Protein AF-A0A3D2IJT4-F1 (afdb_monomer_lite)

Radius of gyration: 22.3 Å; chains: 1; bounding box: 47×56×49 Å

Sequence (158 aa):
MAATIVIVLAAGIPNYSAFKTLFSNTDGMREGYEYVEKTFSLRGLTEFIGEHPEYMSVVSFNVDEPDSGIYYGADIPRAQGAISNLFLLIEYERQVLEGKIDPDEPVQISDIDRFFLPQISENAYNSSVELLEAESEDGVLTLDEAVATMIASNGLAI

pLDDT: mean 80.4, std 16.65, range [38.31, 98.38]

Secondary structure (DSSP, 8-state):
-HHHHHHHHHHHTTTHHHHHHHHHSHHHHHTTHHHHHHHTSHHHHHHHHHH-GGG--EEEEETTEEEEEEEESTTS----GGGGHHHHHHHHHHHHHTTSS-TT-EEEHHHHGGG--TTTSHHHHHHHHHHHHHH-BTTEEEHHHHHHHHHHHT-S--

Structure (mmCIF, N/CA/C/O backbone):
data_AF-A0A3D2IJT4-F1
#
_entry.id   AF-A0A3D2IJT4-F1
#
loop_
_atom_site.group_PDB
_atom_site.id
_atom_site.type_symbol
_atom_site.label_atom_id
_atom_site.label_alt_id
_atom_site.label_comp_id
_atom_site.label_asym_id
_atom_site.label_entity_id
_atom_site.label_seq_id
_atom_site.pdbx_PDB_ins_code
_atom_site.Cartn_x
_atom_site.Cartn_y
_atom_site.Cartn_z
_atom_site.occupancy
_atom_site.B_iso_or_equiv
_atom_site.auth_seq_id
_atom_site.auth_comp_id
_atom_site.auth_asym_id
_atom_site.auth_atom_id
_atom_site.pdbx_PDB_model_num
ATOM 1 N N . MET A 1 1 ? 23.635 38.295 0.556 1.00 45.28 1 MET A N 1
ATOM 2 C CA . MET A 1 1 ? 24.852 37.880 1.293 1.00 45.28 1 MET A CA 1
ATOM 3 C C . MET A 1 1 ? 24.594 37.628 2.776 1.00 45.28 1 MET A C 1
ATOM 5 O O . MET A 1 1 ? 24.911 36.538 3.220 1.00 45.28 1 MET A O 1
ATOM 9 N N . ALA A 1 2 ? 23.976 38.544 3.533 1.00 38.84 2 ALA A N 1
ATOM 10 C CA . ALA A 1 2 ? 23.716 38.323 4.966 1.00 38.84 2 ALA A CA 1
ATOM 11 C C . ALA A 1 2 ? 22.782 37.126 5.264 1.00 38.84 2 ALA A C 1
ATOM 13 O O . ALA A 1 2 ? 23.094 36.314 6.124 1.00 38.84 2 ALA A O 1
ATOM 14 N N . ALA A 1 3 ? 21.693 36.953 4.504 1.00 38.31 3 ALA A N 1
ATOM 15 C CA . ALA A 1 3 ? 20.744 35.848 4.709 1.00 38.31 3 ALA A CA 1
ATOM 16 C C . ALA A 1 3 ? 21.356 34.453 4.451 1.00 38.31 3 ALA A C 1
ATOM 18 O O . ALA A 1 3 ? 21.103 33.513 5.196 1.00 38.31 3 ALA A O 1
ATOM 19 N N . THR A 1 4 ? 22.226 34.331 3.444 1.00 42.34 4 THR A N 1
ATOM 20 C CA . THR A 1 4 ? 22.930 33.081 3.109 1.00 42.34 4 THR A CA 1
ATOM 21 C C . THR A 1 4 ? 23.902 32.662 4.215 1.00 42.34 4 THR A C 1
ATOM 23 O O . THR A 1 4 ? 24.001 31.484 4.537 1.00 42.34 4 THR A O 1
ATOM 26 N N . ILE A 1 5 ? 24.580 33.628 4.843 1.00 49.53 5 ILE A N 1
ATOM 27 C CA . ILE A 1 5 ? 25.521 33.378 5.946 1.00 49.53 5 ILE A CA 1
ATOM 28 C C . ILE A 1 5 ? 24.775 32.901 7.202 1.00 49.53 5 ILE A C 1
ATOM 30 O O . ILE A 1 5 ? 25.256 32.014 7.903 1.00 49.53 5 ILE A O 1
ATOM 34 N N . VAL A 1 6 ? 23.575 33.432 7.457 1.00 50.19 6 VAL A N 1
ATOM 35 C CA . VAL A 1 6 ? 22.744 33.040 8.607 1.00 50.19 6 VAL A CA 1
ATOM 36 C C . VAL A 1 6 ? 22.224 31.605 8.471 1.00 50.19 6 VAL A C 1
ATOM 38 O O . VAL A 1 6 ? 22.276 30.861 9.444 1.00 50.19 6 VAL A O 1
ATOM 41 N N . ILE A 1 7 ? 21.804 31.178 7.274 1.00 53.41 7 ILE A N 1
ATOM 42 C CA . ILE A 1 7 ? 21.339 29.797 7.032 1.00 53.41 7 ILE A CA 1
ATOM 43 C C . ILE A 1 7 ? 22.484 28.789 7.219 1.00 53.41 7 ILE A C 1
ATOM 45 O O . ILE A 1 7 ? 22.301 27.759 7.866 1.00 53.41 7 ILE A O 1
ATOM 49 N N . VAL A 1 8 ? 23.685 29.109 6.724 1.00 53.88 8 VAL A N 1
ATOM 50 C CA . VAL A 1 8 ? 24.871 28.247 6.871 1.00 53.88 8 VAL A CA 1
ATOM 51 C C . VAL A 1 8 ? 25.287 28.106 8.339 1.00 53.88 8 VAL A C 1
ATOM 53 O O . VAL A 1 8 ? 25.616 27.006 8.777 1.00 53.88 8 VAL A O 1
ATOM 56 N N . LEU A 1 9 ? 25.235 29.187 9.123 1.00 54.56 9 LEU A N 1
ATOM 57 C CA . LEU A 1 9 ? 25.596 29.151 10.544 1.00 54.56 9 LEU A CA 1
ATOM 58 C C . LEU A 1 9 ? 24.527 28.466 11.410 1.00 54.56 9 LEU A C 1
ATOM 60 O O . LEU A 1 9 ? 24.878 27.718 12.320 1.00 54.56 9 LEU A O 1
ATOM 64 N N . ALA A 1 10 ? 23.240 28.680 11.118 1.00 53.84 10 ALA A N 1
ATOM 65 C CA . ALA A 1 10 ? 22.136 28.117 11.896 1.00 53.84 10 ALA A CA 1
ATOM 66 C C . ALA A 1 10 ? 21.935 26.609 11.658 1.00 53.84 10 ALA A C 1
ATOM 68 O O . ALA A 1 10 ? 21.659 25.880 12.606 1.00 53.84 10 ALA A O 1
ATOM 69 N N . ALA A 1 11 ? 22.110 26.129 10.421 1.00 50.94 11 ALA A N 1
ATOM 70 C CA . ALA A 1 11 ? 21.948 24.711 10.084 1.00 50.94 11 ALA A CA 1
ATOM 71 C C . ALA A 1 11 ? 23.263 23.909 10.154 1.00 50.94 11 ALA A C 1
ATOM 73 O O . ALA A 1 11 ? 23.243 22.717 10.454 1.00 50.94 11 ALA A O 1
ATOM 74 N N . GLY A 1 12 ? 24.413 24.544 9.898 1.00 51.97 12 GLY A N 1
ATOM 75 C CA . GLY A 1 12 ? 25.703 23.856 9.780 1.00 51.97 12 GLY A CA 1
ATOM 76 C C . GLY A 1 12 ? 26.402 23.542 11.105 1.00 51.97 12 GLY A C 1
ATOM 77 O O . GLY A 1 12 ? 27.176 22.590 11.163 1.00 51.97 12 GLY A O 1
ATOM 78 N N . ILE A 1 13 ? 26.144 24.308 12.172 1.00 57.38 13 ILE A N 1
ATOM 79 C CA . ILE A 1 13 ? 26.802 24.115 13.478 1.00 57.38 13 ILE A CA 1
ATOM 80 C C . ILE A 1 13 ? 26.156 22.980 14.299 1.00 57.38 13 ILE A C 1
ATOM 82 O O . ILE A 1 13 ? 26.904 22.156 14.826 1.00 57.38 13 ILE A O 1
ATOM 86 N N . PRO A 1 14 ? 24.815 22.854 14.390 1.00 59.41 14 PRO A N 1
ATOM 87 C CA . PRO A 1 14 ? 24.187 21.764 15.145 1.00 59.41 14 PRO A CA 1
ATOM 88 C C . PRO A 1 14 ? 24.255 20.412 14.419 1.00 59.41 14 PRO A C 1
ATOM 90 O O . PRO A 1 14 ? 24.420 19.379 15.058 1.00 59.41 14 PRO A O 1
ATOM 93 N N . ASN A 1 15 ? 24.178 20.421 13.083 1.00 53.34 15 ASN A N 1
ATOM 94 C CA . ASN A 1 15 ? 24.142 19.225 12.233 1.00 53.34 15 ASN A CA 1
ATOM 95 C C . ASN A 1 15 ? 25.433 19.051 11.420 1.00 53.34 15 ASN A C 1
ATOM 97 O O . ASN A 1 15 ? 25.411 18.607 10.273 1.00 53.34 15 ASN A O 1
ATOM 101 N N . TYR A 1 16 ? 26.579 19.399 12.011 1.00 57.78 16 TYR A N 1
ATOM 102 C CA . TYR A 1 16 ? 27.878 19.356 11.335 1.00 57.78 16 TYR A CA 1
ATOM 103 C C . TYR A 1 16 ? 28.237 17.956 10.812 1.00 57.78 16 TYR A C 1
ATOM 105 O O . TYR A 1 16 ? 28.862 17.837 9.762 1.00 57.78 16 TYR A O 1
ATOM 113 N N . SER A 1 17 ? 27.811 16.890 11.498 1.00 57.56 17 SER A N 1
ATOM 114 C CA . SER A 1 17 ? 27.981 15.510 11.029 1.00 57.56 17 SER A CA 1
ATOM 115 C C . SER A 1 17 ? 27.152 15.224 9.776 1.00 57.56 17 SER A C 1
ATOM 117 O O . SER A 1 17 ? 27.711 14.744 8.799 1.00 57.56 17 SER A O 1
ATOM 119 N N . ALA A 1 18 ? 25.863 15.579 9.758 1.00 54.19 18 ALA A N 1
ATOM 120 C CA . ALA A 1 18 ? 24.993 15.418 8.592 1.00 54.19 18 ALA A CA 1
ATOM 121 C C . ALA A 1 18 ? 25.456 16.286 7.413 1.00 54.19 18 ALA A C 1
ATOM 123 O O . ALA A 1 18 ? 25.513 15.807 6.287 1.00 54.19 18 ALA A O 1
ATOM 124 N N . PHE A 1 19 ? 25.880 17.526 7.676 1.00 58.16 19 PHE A N 1
ATOM 125 C CA . PHE A 1 19 ? 26.493 18.405 6.681 1.00 58.16 19 PHE A CA 1
ATOM 126 C C . PHE A 1 19 ? 27.774 17.780 6.113 1.00 58.16 19 PHE A C 1
ATOM 128 O O . PHE A 1 19 ? 27.936 17.680 4.902 1.00 58.16 19 PHE A O 1
ATOM 135 N N . LYS A 1 20 ? 28.673 17.282 6.967 1.00 58.19 20 LYS A N 1
ATOM 136 C CA . LYS A 1 20 ? 29.907 16.629 6.523 1.00 58.19 20 LYS A CA 1
ATOM 137 C C . LYS A 1 20 ? 29.625 15.357 5.724 1.00 58.19 20 LYS A C 1
ATOM 139 O O . LYS A 1 20 ? 30.283 15.173 4.713 1.00 58.19 20 LYS A O 1
ATOM 144 N N . THR A 1 21 ? 28.636 14.551 6.117 1.00 58.28 21 THR A N 1
ATOM 145 C CA . THR A 1 21 ? 28.173 13.374 5.363 1.00 58.28 21 THR A CA 1
ATOM 146 C C . THR A 1 21 ? 27.621 13.765 3.994 1.00 58.28 21 THR A C 1
ATOM 148 O O . THR A 1 21 ? 27.986 13.156 2.994 1.00 58.28 21 THR A O 1
ATOM 151 N N . LEU A 1 22 ? 26.804 14.820 3.927 1.00 56.66 22 LEU A N 1
ATOM 152 C CA . LEU A 1 22 ? 26.234 15.354 2.689 1.00 56.66 22 LEU A CA 1
ATOM 153 C C . LEU A 1 22 ? 27.333 15.793 1.703 1.00 56.66 22 LEU A C 1
ATOM 155 O O . LEU A 1 22 ? 27.259 15.494 0.516 1.00 56.66 22 LEU A O 1
ATOM 159 N N . PHE A 1 23 ? 28.389 16.442 2.203 1.00 58.34 23 PHE A N 1
ATOM 160 C CA . PHE A 1 23 ? 29.530 16.897 1.396 1.00 58.34 23 PHE A CA 1
ATOM 161 C C . PHE A 1 23 ? 30.642 15.853 1.207 1.00 58.34 23 PHE A C 1
ATOM 163 O O . PHE A 1 23 ? 31.492 16.035 0.344 1.00 58.34 23 PHE A O 1
ATOM 170 N N . SER A 1 24 ? 30.677 14.770 1.987 1.00 62.44 24 SER A N 1
ATOM 171 C CA . SER A 1 24 ? 31.611 13.655 1.775 1.00 62.44 24 SER A CA 1
ATOM 172 C C . SER A 1 24 ? 31.042 12.583 0.848 1.00 62.44 24 SER A C 1
ATOM 174 O O . SER A 1 24 ? 31.814 11.868 0.223 1.00 62.44 24 SER A O 1
ATOM 176 N N . ASN A 1 25 ? 29.712 12.493 0.737 1.00 55.06 25 ASN A N 1
ATOM 177 C CA . ASN A 1 25 ? 29.000 11.631 -0.209 1.00 55.06 25 ASN A CA 1
ATOM 178 C C . ASN A 1 25 ? 28.552 12.378 -1.472 1.00 55.06 25 ASN A C 1
ATOM 180 O O . ASN A 1 25 ? 27.721 11.860 -2.207 1.00 55.06 25 ASN A O 1
ATOM 184 N N . THR A 1 26 ? 29.074 13.573 -1.768 1.00 53.03 26 THR A N 1
ATOM 185 C CA . THR A 1 26 ? 28.664 14.343 -2.958 1.00 53.03 26 THR A CA 1
ATOM 186 C C . THR A 1 26 ? 28.806 13.571 -4.264 1.00 53.03 26 THR A C 1
ATOM 188 O O . THR A 1 26 ? 28.003 13.794 -5.160 1.00 53.03 26 THR A O 1
ATOM 191 N N . ASP A 1 27 ? 29.765 12.654 -4.379 1.00 53.91 27 ASP A N 1
ATOM 192 C CA . ASP A 1 27 ? 29.922 11.837 -5.587 1.00 53.91 27 ASP A CA 1
ATOM 193 C C . ASP A 1 27 ? 28.803 10.789 -5.714 1.00 53.91 27 ASP A C 1
ATOM 195 O O . ASP A 1 27 ? 28.176 10.704 -6.766 1.00 53.91 27 ASP A O 1
ATOM 199 N N . GLY A 1 28 ? 28.461 10.085 -4.627 1.00 55.50 28 GLY A N 1
ATOM 200 C CA . GLY A 1 28 ? 27.337 9.136 -4.594 1.00 55.50 28 GLY A CA 1
ATOM 201 C C . GLY A 1 28 ? 25.959 9.805 -4.556 1.00 55.50 28 GLY A C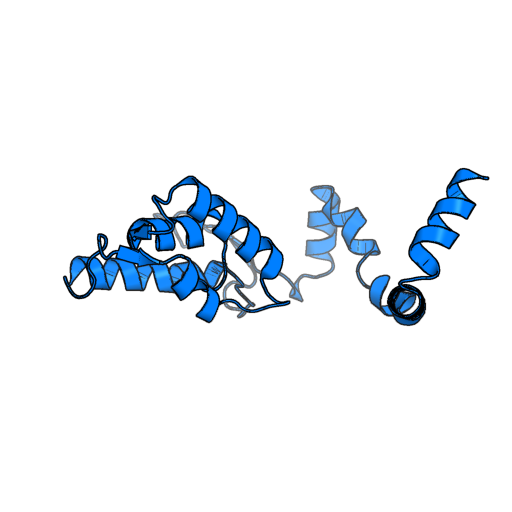 1
ATOM 202 O O . GLY A 1 28 ? 24.975 9.207 -4.964 1.00 55.50 28 GLY A O 1
ATOM 203 N N . MET A 1 29 ? 25.873 11.060 -4.104 1.00 53.72 29 MET A N 1
ATOM 204 C CA . MET A 1 29 ? 24.660 11.854 -4.263 1.00 53.72 29 MET A CA 1
ATOM 205 C C . MET A 1 29 ? 24.505 12.329 -5.699 1.00 53.72 29 MET A C 1
ATOM 207 O O . MET A 1 29 ? 23.383 12.330 -6.157 1.00 53.72 29 MET A O 1
ATOM 211 N N . ARG A 1 30 ? 25.575 12.735 -6.403 1.00 54.78 30 ARG A N 1
ATOM 212 C CA . ARG A 1 30 ? 25.518 13.193 -7.808 1.00 54.78 30 ARG A CA 1
ATOM 213 C C . ARG A 1 30 ? 25.157 12.081 -8.786 1.00 54.78 30 ARG A C 1
ATOM 215 O O . ARG A 1 30 ? 24.574 12.377 -9.829 1.00 54.78 30 ARG A O 1
ATOM 222 N N . GLU A 1 31 ? 25.495 10.842 -8.454 1.00 54.09 31 GLU A N 1
ATOM 223 C CA . GLU A 1 31 ? 25.048 9.653 -9.169 1.00 54.09 31 GLU A CA 1
ATOM 224 C C . GLU A 1 31 ? 23.510 9.588 -9.101 1.00 54.09 31 GLU A C 1
ATOM 226 O O . GLU A 1 31 ? 22.926 9.378 -8.043 1.00 54.09 31 GLU A O 1
ATOM 231 N N . GLY A 1 32 ? 22.835 9.893 -10.213 1.00 54.72 32 GLY A N 1
ATOM 232 C CA . GLY A 1 32 ? 21.371 9.974 -10.263 1.00 54.72 32 GLY A CA 1
ATOM 233 C C . GLY A 1 32 ? 20.782 11.356 -10.569 1.00 54.72 32 GLY A C 1
ATOM 234 O O . GLY A 1 32 ? 19.731 11.426 -11.203 1.00 54.72 32 GLY A O 1
ATOM 235 N N . TYR A 1 33 ? 21.442 12.466 -10.195 1.00 58.34 33 TYR A N 1
ATOM 236 C CA . TYR A 1 33 ? 20.880 13.824 -10.392 1.00 58.34 33 TYR A CA 1
ATOM 237 C C . TYR A 1 33 ? 20.708 14.197 -11.864 1.00 58.34 33 TYR A C 1
ATOM 239 O O . TYR A 1 33 ? 19.773 14.917 -12.208 1.00 58.34 33 TYR A O 1
ATOM 247 N N . GLU A 1 34 ? 21.576 13.6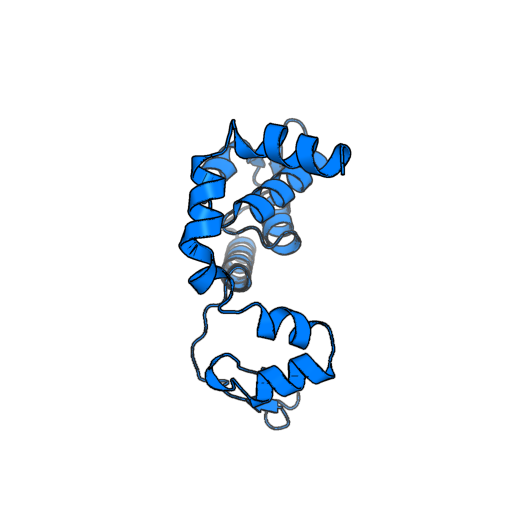92 -12.740 1.00 57.00 34 GLU A N 1
ATOM 248 C CA . GLU A 1 34 ? 21.445 13.888 -14.188 1.00 57.00 34 GLU A CA 1
ATOM 249 C C . GLU A 1 34 ? 20.161 13.262 -14.760 1.00 57.00 34 GLU A C 1
ATOM 251 O O . GLU A 1 34 ? 19.644 13.725 -15.776 1.00 57.00 34 GLU A O 1
ATOM 256 N N . TYR A 1 35 ? 19.607 12.249 -14.086 1.00 53.75 35 TYR A N 1
ATOM 257 C CA . TYR A 1 35 ? 18.354 11.602 -14.474 1.00 53.75 35 TYR A CA 1
ATOM 258 C C . TYR A 1 35 ? 17.134 12.279 -13.856 1.00 53.75 35 TYR A C 1
ATOM 260 O O . TYR A 1 35 ? 16.065 12.265 -14.462 1.00 53.75 35 TYR A O 1
ATOM 268 N N . VAL A 1 36 ? 17.289 12.922 -12.695 1.00 57.88 36 VAL A N 1
ATOM 269 C CA . VAL A 1 36 ? 16.213 13.679 -12.040 1.00 57.88 36 VAL A CA 1
ATOM 270 C C . VAL A 1 36 ? 15.710 14.795 -12.959 1.00 57.88 36 VAL A C 1
ATOM 272 O O . VAL A 1 36 ? 14.509 14.922 -13.153 1.00 57.88 36 VAL A O 1
ATOM 275 N N . GLU A 1 37 ? 16.603 15.540 -13.623 1.00 56.44 37 GLU A N 1
ATOM 276 C CA . GLU A 1 37 ? 16.186 16.570 -14.590 1.00 56.44 37 GLU A CA 1
ATOM 277 C C . GLU A 1 37 ? 15.497 15.990 -15.837 1.00 56.44 37 GLU A C 1
ATOM 279 O O . GLU A 1 37 ? 14.545 16.582 -16.355 1.00 56.44 37 GLU A O 1
ATOM 284 N N . LYS A 1 38 ? 15.936 14.816 -16.307 1.00 54.28 38 LYS A N 1
ATOM 285 C CA . LYS A 1 38 ? 15.351 14.149 -17.478 1.00 54.28 38 LYS A CA 1
ATOM 286 C C . LYS A 1 38 ? 13.939 13.618 -17.183 1.00 54.28 38 LYS A C 1
ATOM 288 O O . LYS A 1 38 ? 13.062 13.740 -18.035 1.00 54.28 38 LYS A O 1
ATOM 293 N N . THR A 1 39 ? 13.655 13.105 -15.987 1.00 54.75 39 THR A N 1
ATOM 294 C CA . THR A 1 39 ? 12.340 12.508 -15.675 1.00 54.75 39 THR A CA 1
ATOM 295 C C . THR A 1 39 ? 11.203 13.521 -15.487 1.00 54.75 39 THR A C 1
ATOM 297 O O . THR A 1 39 ? 10.039 13.130 -15.541 1.00 54.75 39 THR A O 1
ATOM 300 N N . PHE A 1 40 ? 11.487 14.825 -15.365 1.00 61.09 40 PHE A N 1
ATOM 301 C CA . PHE A 1 40 ? 10.447 15.865 -15.246 1.00 61.09 40 PHE A CA 1
ATOM 302 C C . PHE A 1 40 ? 9.720 16.207 -16.554 1.00 61.09 40 PHE A C 1
ATOM 304 O O . PHE A 1 40 ? 8.759 16.978 -16.546 1.00 61.09 40 PHE A O 1
ATOM 311 N N . SER A 1 41 ? 10.151 15.654 -17.689 1.00 75.88 41 SER A N 1
ATOM 312 C CA . SER A 1 41 ? 9.442 15.788 -18.962 1.00 75.88 41 SER A CA 1
ATOM 313 C C . SER A 1 41 ? 9.163 14.416 -19.555 1.00 75.88 41 SER A C 1
ATOM 315 O O . SER A 1 41 ? 9.995 13.518 -19.456 1.00 75.88 41 SER A O 1
ATOM 317 N N . LEU A 1 42 ? 8.023 14.257 -20.235 1.00 75.69 42 L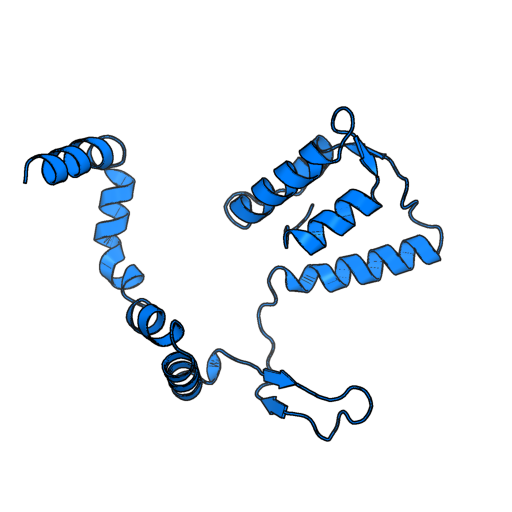EU A N 1
ATOM 318 C CA . LEU A 1 42 ? 7.686 12.997 -20.908 1.00 75.69 42 LEU A CA 1
ATOM 319 C C . LEU A 1 42 ? 8.809 12.549 -21.854 1.00 75.69 42 LEU A C 1
ATOM 321 O O . LEU A 1 42 ? 9.155 11.375 -21.898 1.00 75.69 42 LEU A O 1
ATOM 325 N N . ARG A 1 43 ? 9.421 13.507 -22.559 1.00 79.31 43 ARG A N 1
ATOM 326 C CA . ARG A 1 43 ? 10.562 13.257 -23.437 1.00 79.31 43 ARG A CA 1
ATOM 327 C C . ARG A 1 43 ? 11.764 12.708 -22.671 1.00 79.31 43 ARG A C 1
ATOM 329 O O . ARG A 1 43 ? 12.288 11.668 -23.053 1.00 79.31 43 ARG A O 1
ATOM 336 N N . GLY A 1 44 ? 12.204 13.385 -21.617 1.00 79.75 44 GLY A N 1
ATOM 337 C CA . GLY A 1 44 ? 13.382 12.939 -20.881 1.00 79.75 44 GLY A CA 1
ATOM 338 C C . GLY A 1 44 ? 13.132 11.643 -20.098 1.00 79.75 44 GLY A C 1
ATOM 339 O O . GLY A 1 44 ? 14.041 10.830 -19.994 1.00 79.75 44 GLY A O 1
ATOM 340 N N . LEU A 1 45 ? 11.894 11.374 -19.661 1.00 78.81 45 LEU A N 1
ATOM 341 C CA . LEU A 1 45 ? 11.499 10.064 -19.141 1.00 78.81 45 LEU A CA 1
ATOM 342 C C . LEU A 1 45 ? 11.637 8.981 -20.220 1.00 78.81 45 LEU A C 1
ATOM 344 O O . LEU A 1 45 ? 12.211 7.933 -19.950 1.00 78.81 45 LEU A O 1
ATOM 348 N N . THR A 1 46 ? 11.168 9.229 -21.450 1.00 82.12 46 THR A N 1
ATOM 349 C CA . THR A 1 46 ? 11.329 8.265 -22.554 1.00 82.12 46 THR A CA 1
ATOM 350 C C . THR A 1 46 ? 12.785 8.080 -22.990 1.00 82.12 46 THR A C 1
ATOM 352 O O . THR A 1 46 ? 13.172 6.966 -23.328 1.00 82.12 46 THR A O 1
ATOM 355 N N . GLU A 1 47 ? 13.605 9.136 -22.955 1.00 84.62 47 GLU A N 1
ATOM 356 C CA . GLU A 1 47 ? 15.047 9.055 -23.234 1.00 84.62 47 GLU A CA 1
ATOM 357 C C . GLU A 1 47 ? 15.763 8.252 -22.139 1.00 84.62 47 GLU A C 1
ATOM 359 O O . GLU A 1 47 ? 16.485 7.316 -22.464 1.00 84.62 47 GLU A O 1
ATOM 364 N N . PHE A 1 48 ? 15.482 8.525 -20.859 1.00 84.06 48 PHE A N 1
ATOM 365 C CA . PHE A 1 48 ? 15.981 7.731 -19.730 1.00 84.06 48 PHE A CA 1
ATOM 366 C C . PHE A 1 48 ? 15.582 6.260 -19.853 1.00 84.06 48 PHE A C 1
ATOM 368 O O . PHE A 1 48 ? 16.403 5.370 -19.653 1.00 84.06 48 PHE A O 1
ATOM 375 N N . ILE A 1 49 ? 14.327 6.007 -20.231 1.00 83.25 49 ILE A N 1
ATOM 376 C CA . ILE A 1 49 ? 13.821 4.659 -20.466 1.00 83.25 49 ILE A CA 1
ATOM 377 C C . ILE A 1 49 ? 14.624 3.948 -21.568 1.00 83.25 49 ILE A C 1
ATOM 379 O O . ILE A 1 49 ? 15.025 2.797 -21.414 1.00 83.25 49 ILE A O 1
ATOM 383 N N . GLY A 1 50 ? 14.884 4.633 -22.682 1.00 84.06 50 GLY A N 1
ATOM 384 C CA . GLY A 1 50 ? 15.684 4.080 -23.773 1.00 84.06 50 GLY A CA 1
ATOM 385 C C . GLY A 1 50 ? 17.155 3.855 -23.404 1.00 84.06 50 GLY A C 1
ATOM 386 O O . GLY A 1 50 ? 17.756 2.897 -23.886 1.00 84.06 50 GLY A O 1
ATOM 387 N N . GLU A 1 51 ? 17.728 4.722 -22.564 1.00 90.00 51 GLU A N 1
ATOM 388 C CA . GLU A 1 51 ? 19.116 4.643 -22.087 1.00 90.00 51 GLU A CA 1
ATOM 389 C C . GLU A 1 51 ? 19.317 3.547 -21.025 1.00 90.00 51 GLU A C 1
ATOM 391 O O . GLU A 1 51 ? 20.392 2.951 -20.982 1.00 90.00 51 GLU A O 1
ATOM 396 N N . HIS A 1 52 ? 18.288 3.249 -20.220 1.00 88.69 52 HIS A N 1
ATOM 397 C CA . HIS A 1 52 ? 18.346 2.303 -19.096 1.00 88.69 52 HIS A CA 1
ATOM 398 C C . HIS A 1 52 ? 17.234 1.238 -19.114 1.00 88.69 52 HIS A C 1
ATOM 400 O O . HIS A 1 52 ? 16.444 1.123 -18.163 1.00 88.69 52 HIS A O 1
ATOM 406 N N . PRO A 1 53 ? 17.149 0.424 -20.178 1.00 86.50 53 PRO A N 1
ATOM 407 C CA . PRO A 1 53 ? 16.135 -0.622 -20.308 1.00 86.50 53 PRO A CA 1
ATOM 408 C C . PRO A 1 53 ? 16.153 -1.643 -19.157 1.00 86.50 53 PRO A C 1
ATOM 410 O O . PRO A 1 53 ? 15.120 -2.202 -18.784 1.00 86.50 53 PRO A O 1
ATOM 413 N N . GLU A 1 54 ? 17.316 -1.873 -18.546 1.00 87.81 54 GLU A N 1
ATOM 414 C CA . GLU A 1 54 ? 17.514 -2.806 -17.440 1.00 87.81 54 GLU A CA 1
ATOM 415 C C . GLU A 1 54 ? 16.725 -2.443 -16.177 1.00 87.81 54 GLU A C 1
ATOM 417 O O . GLU A 1 54 ? 16.450 -3.330 -15.366 1.00 87.81 54 GLU A O 1
ATOM 422 N N . TYR A 1 55 ? 16.294 -1.188 -16.014 1.00 87.12 55 TYR A N 1
ATOM 423 C CA . TYR A 1 55 ? 15.588 -0.719 -14.818 1.00 87.12 55 TYR A CA 1
ATOM 424 C C . TYR A 1 55 ? 14.061 -0.739 -14.919 1.00 87.12 55 TYR A C 1
ATOM 426 O O . TYR A 1 55 ? 13.402 -0.507 -13.906 1.00 87.12 55 TYR A O 1
ATOM 434 N N . MET A 1 56 ? 13.475 -1.095 -16.067 1.00 87.25 56 MET A N 1
ATOM 435 C CA . MET A 1 56 ? 12.015 -1.093 -16.216 1.00 87.25 56 MET A CA 1
ATOM 436 C C . MET A 1 56 ? 11.405 -2.367 -16.777 1.00 87.25 56 MET A C 1
ATOM 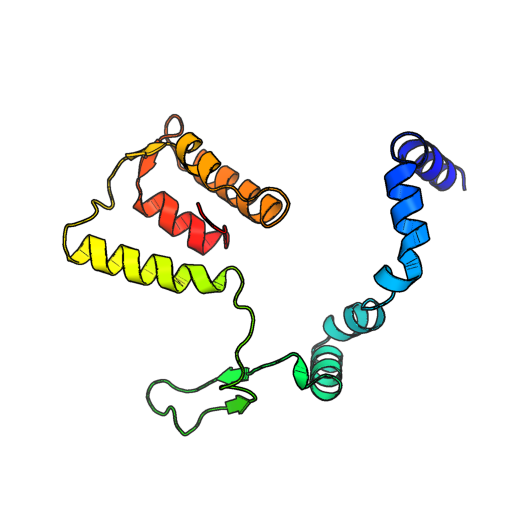438 O O . MET A 1 56 ? 11.996 -3.104 -17.566 1.00 87.25 56 MET A O 1
ATOM 442 N N . SER A 1 57 ? 10.151 -2.555 -16.405 1.00 91.94 57 SER A N 1
ATOM 443 C CA . SER A 1 57 ? 9.231 -3.440 -17.094 1.00 91.94 57 SER A CA 1
ATOM 444 C C . SER A 1 57 ? 7.943 -2.664 -17.338 1.00 91.94 57 SER A C 1
ATOM 446 O O . SER A 1 57 ? 7.544 -1.852 -16.504 1.00 91.94 57 SER A O 1
ATOM 448 N N . VAL A 1 58 ? 7.303 -2.895 -18.479 1.00 89.88 58 VAL A N 1
ATOM 449 C CA . VAL A 1 58 ? 6.007 -2.308 -18.826 1.00 89.88 58 VAL A CA 1
ATOM 450 C C . VAL A 1 58 ? 5.090 -3.436 -19.254 1.00 89.88 58 VAL A C 1
ATOM 452 O O . VAL A 1 58 ? 5.407 -4.187 -20.174 1.00 89.88 58 VAL A O 1
ATOM 455 N N . VAL A 1 59 ? 3.951 -3.541 -18.581 1.00 93.00 59 VAL A N 1
ATOM 456 C CA . VAL A 1 59 ? 2.874 -4.457 -18.937 1.00 93.00 59 VAL A CA 1
ATOM 457 C C . VAL A 1 59 ? 1.603 -3.629 -19.041 1.00 93.00 59 VAL A C 1
ATOM 459 O O . VAL A 1 59 ? 1.206 -2.976 -18.079 1.00 93.00 59 VAL A O 1
ATOM 462 N N . SER A 1 60 ? 0.996 -3.610 -20.222 1.00 94.50 60 SER A N 1
ATOM 463 C CA . SER A 1 60 ? -0.267 -2.920 -20.481 1.00 94.50 60 SER A CA 1
ATOM 464 C C . SER A 1 60 ? -1.058 -3.725 -21.493 1.00 94.50 60 SER A C 1
ATOM 466 O O . SER A 1 60 ? -0.600 -3.928 -22.612 1.00 94.50 60 SER A O 1
ATOM 468 N N . PHE A 1 61 ? -2.223 -4.220 -21.105 1.00 95.56 61 PHE A N 1
ATOM 469 C CA . PHE A 1 61 ? -3.034 -5.085 -21.950 1.00 95.56 61 PHE A CA 1
ATOM 470 C C . PHE A 1 61 ? -4.514 -4.867 -21.662 1.00 95.56 61 PHE A C 1
ATOM 472 O O . PHE A 1 61 ? -4.891 -4.367 -20.601 1.00 95.56 61 PHE A O 1
ATOM 479 N N . ASN A 1 62 ? -5.351 -5.247 -22.623 1.00 95.25 62 ASN A N 1
ATOM 480 C CA . ASN A 1 62 ? -6.778 -5.380 -22.389 1.00 95.25 62 ASN A CA 1
ATOM 481 C C . ASN A 1 62 ? -7.029 -6.743 -21.737 1.00 95.25 62 ASN A C 1
ATOM 483 O O . ASN A 1 62 ? -6.586 -7.756 -22.266 1.00 95.25 62 ASN A O 1
ATOM 487 N N . VAL A 1 63 ? -7.752 -6.781 -20.619 1.00 94.00 63 VAL A N 1
ATOM 488 C CA . VAL A 1 63 ? -8.084 -8.033 -19.921 1.00 94.00 63 VAL A CA 1
ATOM 489 C C . VAL A 1 63 ? -8.874 -8.997 -20.818 1.00 94.00 63 VAL A C 1
ATOM 491 O O . VAL A 1 63 ? -8.672 -10.205 -20.720 1.00 94.00 63 VAL A O 1
ATOM 494 N N . ASP A 1 64 ? -9.700 -8.478 -21.732 1.00 96.69 64 ASP A N 1
ATOM 495 C CA . ASP A 1 64 ? -10.473 -9.285 -22.687 1.00 96.69 64 ASP A CA 1
ATOM 496 C C . ASP A 1 64 ? -9.635 -9.763 -23.890 1.00 96.69 64 ASP A C 1
ATOM 498 O O . ASP A 1 64 ? -9.993 -10.732 -24.559 1.00 96.69 64 ASP A O 1
ATOM 502 N N . GLU A 1 65 ? -8.507 -9.100 -24.162 1.00 94.56 65 GLU A N 1
ATOM 503 C CA . GLU A 1 65 ? -7.583 -9.412 -25.260 1.00 94.56 65 GLU A CA 1
ATOM 504 C C . GLU A 1 65 ? -6.121 -9.308 -24.783 1.00 94.56 65 GLU A C 1
ATOM 506 O O . GLU A 1 65 ? -5.391 -8.397 -25.197 1.00 94.56 65 GLU A O 1
ATOM 511 N N . PRO A 1 66 ? -5.672 -10.211 -23.891 1.00 90.44 66 PRO A N 1
ATOM 512 C CA . PRO A 1 66 ? -4.362 -10.091 -23.258 1.00 90.44 66 PRO A CA 1
ATOM 513 C C . PRO A 1 66 ? -3.229 -10.168 -24.287 1.00 90.44 66 PRO A C 1
ATOM 515 O O . PRO A 1 66 ? -2.314 -9.354 -24.262 1.00 90.44 66 PRO A O 1
ATOM 518 N N . ASP A 1 67 ? -3.340 -11.047 -25.283 1.00 92.06 67 ASP A N 1
ATOM 519 C CA . ASP A 1 67 ? -2.292 -11.244 -26.295 1.00 92.06 67 ASP A CA 1
ATOM 520 C C . ASP A 1 67 ? -2.017 -9.998 -27.164 1.00 92.06 67 ASP A C 1
ATOM 522 O O . ASP A 1 67 ? -0.960 -9.899 -27.790 1.00 92.06 67 ASP A O 1
ATOM 526 N N . SER A 1 68 ? -2.932 -9.023 -27.183 1.00 90.44 68 SER A N 1
ATOM 527 C CA . SER A 1 68 ? -2.805 -7.765 -27.934 1.00 90.44 68 SER A CA 1
ATOM 528 C C . SER A 1 68 ? -2.097 -6.644 -27.146 1.00 90.44 68 SER A C 1
ATOM 530 O O . SER A 1 68 ? -2.133 -5.482 -27.556 1.00 90.44 68 SER A O 1
ATOM 532 N N . GLY A 1 69 ? -1.481 -6.959 -26.001 1.00 93.38 69 GLY A N 1
ATOM 533 C CA . GLY A 1 69 ? -0.849 -5.991 -25.102 1.00 93.38 69 GLY A CA 1
ATOM 534 C C . GLY A 1 69 ? 0.596 -5.585 -25.428 1.00 93.38 69 GLY A C 1
ATOM 535 O O . GLY A 1 69 ? 1.282 -6.139 -26.286 1.00 93.38 69 GLY A O 1
ATOM 536 N N . ILE A 1 70 ? 1.082 -4.599 -24.676 1.00 93.31 70 ILE A N 1
ATOM 537 C CA . ILE A 1 70 ? 2.485 -4.193 -24.593 1.00 93.31 70 ILE A CA 1
ATOM 538 C C . ILE A 1 70 ? 3.128 -4.965 -23.441 1.00 93.31 70 ILE A C 1
ATOM 540 O O . ILE A 1 70 ? 2.768 -4.764 -22.280 1.00 93.31 70 ILE A O 1
ATOM 544 N N . TYR A 1 71 ? 4.114 -5.799 -23.772 1.00 94.19 71 TYR A N 1
ATOM 545 C CA . TYR A 1 71 ? 4.882 -6.601 -22.822 1.00 94.19 71 TYR A CA 1
ATOM 546 C C . TYR A 1 71 ? 6.373 -6.331 -22.996 1.00 94.19 71 TYR A C 1
ATOM 548 O O . TYR A 1 71 ? 7.009 -6.798 -23.940 1.00 94.19 71 TYR A O 1
ATOM 556 N N . TYR A 1 72 ? 6.943 -5.567 -22.073 1.00 91.06 72 TYR A N 1
ATOM 557 C CA . TYR A 1 72 ? 8.355 -5.222 -22.054 1.00 91.06 72 TYR A CA 1
ATOM 558 C C . TYR A 1 72 ? 8.964 -5.630 -20.716 1.00 91.06 72 TYR A C 1
ATOM 560 O O . TYR A 1 72 ? 8.544 -5.136 -19.673 1.00 91.06 72 TYR A O 1
ATOM 568 N N . GLY A 1 73 ? 9.927 -6.556 -20.726 1.00 92.00 73 GLY A N 1
ATOM 569 C CA . GLY A 1 73 ? 10.541 -7.069 -19.495 1.00 92.00 73 GLY A CA 1
ATOM 570 C C . GLY A 1 73 ? 9.544 -7.723 -18.528 1.00 92.00 73 GLY A C 1
ATOM 571 O O . GLY A 1 73 ? 9.795 -7.729 -17.326 1.00 92.00 73 GLY A O 1
ATOM 572 N N . ALA A 1 74 ? 8.408 -8.223 -19.027 1.00 93.12 74 ALA A N 1
ATOM 573 C CA . ALA A 1 74 ? 7.279 -8.681 -18.212 1.00 93.12 74 ALA A CA 1
ATOM 574 C C . ALA A 1 74 ? 7.659 -9.793 -17.221 1.00 93.12 74 ALA A C 1
ATOM 576 O O . ALA A 1 74 ? 7.222 -9.773 -16.076 1.00 93.12 74 ALA A O 1
ATOM 577 N N . ASP A 1 75 ? 8.535 -10.706 -17.640 1.00 94.31 75 ASP A N 1
ATOM 578 C CA . ASP A 1 75 ? 8.958 -11.853 -16.830 1.00 94.31 75 ASP A CA 1
ATOM 579 C C . ASP A 1 75 ? 10.192 -11.567 -15.959 1.00 94.31 75 ASP A C 1
ATOM 581 O O . ASP A 1 75 ? 10.715 -12.469 -15.305 1.00 94.31 75 ASP A O 1
ATOM 585 N N . ILE A 1 76 ? 10.698 -10.328 -15.961 1.00 94.56 76 ILE A N 1
ATOM 586 C CA . ILE A 1 76 ? 11.851 -9.935 -15.147 1.00 94.56 76 ILE A CA 1
ATOM 587 C C . ILE A 1 76 ? 11.347 -9.566 -13.747 1.00 94.56 76 ILE A C 1
ATOM 589 O O . ILE A 1 76 ? 10.613 -8.583 -13.611 1.00 94.56 76 ILE A O 1
ATOM 593 N N . PRO A 1 77 ? 11.758 -10.285 -12.685 1.00 91.75 77 PRO A N 1
ATOM 594 C CA . PRO A 1 77 ? 11.365 -9.937 -11.328 1.00 91.75 77 PRO A CA 1
ATOM 595 C C . PRO A 1 77 ? 11.897 -8.554 -10.940 1.00 91.75 77 PRO A C 1
ATOM 597 O O . PRO A 1 77 ? 13.084 -8.266 -11.109 1.00 91.75 77 PRO A O 1
ATOM 600 N N . ARG A 1 78 ? 11.029 -7.708 -10.378 1.00 88.25 78 ARG A N 1
ATOM 601 C CA . ARG A 1 78 ? 11.387 -6.378 -9.863 1.00 88.25 78 ARG A CA 1
ATOM 602 C C . ARG A 1 78 ? 10.852 -6.175 -8.453 1.00 88.25 78 ARG A C 1
ATOM 604 O O . ARG A 1 78 ? 9.850 -6.776 -8.073 1.00 88.25 78 ARG A O 1
ATOM 611 N N . ALA A 1 79 ? 11.524 -5.320 -7.684 1.00 87.81 79 ALA A N 1
ATOM 612 C CA . ALA A 1 79 ? 11.045 -4.913 -6.370 1.00 87.81 79 ALA A CA 1
ATOM 613 C C . ALA A 1 79 ? 9.703 -4.173 -6.512 1.00 87.81 79 ALA A C 1
ATOM 615 O O . ALA A 1 79 ? 9.593 -3.234 -7.294 1.00 87.81 79 ALA A O 1
ATOM 616 N N . GLN A 1 80 ? 8.693 -4.622 -5.769 1.00 84.00 80 GLN A N 1
ATOM 617 C CA . GLN A 1 80 ? 7.311 -4.133 -5.870 1.00 84.00 80 GLN A CA 1
ATOM 618 C C . GLN A 1 80 ? 7.005 -3.008 -4.863 1.00 84.00 80 GLN A C 1
ATOM 620 O O . GLN A 1 80 ? 6.040 -2.269 -5.040 1.00 84.00 80 GLN A O 1
ATOM 625 N N . GLY A 1 81 ? 7.816 -2.854 -3.808 1.00 85.00 81 GLY A N 1
ATOM 626 C CA . GLY A 1 81 ? 7.540 -1.888 -2.739 1.00 85.00 81 GLY A CA 1
ATOM 627 C C . GLY A 1 81 ? 6.141 -2.097 -2.150 1.00 85.00 81 GLY A C 1
ATOM 628 O O . GLY A 1 81 ? 5.729 -3.233 -1.943 1.00 85.00 81 GLY A O 1
ATOM 629 N N . ALA A 1 82 ? 5.390 -1.012 -1.953 1.00 85.88 82 ALA A N 1
ATOM 630 C CA . ALA A 1 82 ? 4.030 -1.049 -1.409 1.00 85.88 82 ALA A CA 1
ATOM 631 C C . ALA A 1 82 ? 2.993 -1.752 -2.303 1.00 85.88 82 ALA A C 1
ATOM 633 O O . ALA A 1 82 ? 1.922 -2.103 -1.818 1.00 85.88 82 ALA A O 1
ATOM 634 N N . ILE A 1 83 ? 3.306 -2.056 -3.572 1.00 87.88 83 ILE A N 1
ATOM 635 C CA . ILE A 1 83 ? 2.412 -2.857 -4.429 1.00 87.88 83 ILE A CA 1
ATOM 636 C C . ILE A 1 83 ? 2.198 -4.258 -3.827 1.00 87.88 83 ILE A C 1
ATOM 638 O O . ILE A 1 83 ? 1.152 -4.868 -4.047 1.00 87.88 83 ILE A O 1
ATOM 642 N N . SER A 1 84 ? 3.118 -4.756 -2.986 1.00 87.75 84 SER A N 1
ATOM 643 C CA . SER A 1 84 ? 2.906 -6.021 -2.272 1.00 87.75 84 SER A CA 1
ATOM 644 C C . SER A 1 84 ? 1.701 -6.006 -1.325 1.00 87.75 84 SER A C 1
ATOM 646 O O . SER A 1 84 ? 1.192 -7.080 -1.010 1.00 87.75 84 SER A O 1
ATOM 648 N N . ASN A 1 85 ? 1.199 -4.834 -0.917 1.00 89.44 85 ASN A N 1
ATOM 649 C CA . ASN A 1 85 ? -0.022 -4.715 -0.115 1.00 89.44 85 ASN A CA 1
ATOM 650 C C . ASN A 1 85 ? -1.254 -5.282 -0.837 1.00 89.44 85 ASN A C 1
ATOM 652 O O . ASN A 1 85 ? -2.196 -5.704 -0.175 1.00 89.44 85 ASN A O 1
ATOM 656 N N . LEU A 1 86 ? -1.238 -5.388 -2.173 1.00 92.44 86 LEU A N 1
ATOM 657 C CA . LEU A 1 86 ? -2.307 -6.061 -2.916 1.00 92.44 86 LEU A CA 1
ATOM 658 C C . LEU A 1 86 ? -2.449 -7.535 -2.517 1.00 92.44 86 LEU A C 1
ATOM 660 O O . LEU A 1 86 ? -3.563 -8.044 -2.469 1.00 92.44 86 LEU A O 1
ATOM 664 N N . PHE A 1 87 ? -1.350 -8.221 -2.184 1.00 92.62 87 PHE A N 1
ATOM 665 C CA . PHE A 1 87 ? -1.428 -9.600 -1.695 1.00 92.62 87 PHE A CA 1
ATOM 666 C C . PHE A 1 87 ? -2.063 -9.679 -0.307 1.00 92.62 87 PHE A C 1
ATOM 668 O O . PHE A 1 87 ? -2.826 -10.607 -0.049 1.00 92.62 87 PHE A O 1
ATOM 675 N N . LEU A 1 88 ? -1.777 -8.704 0.561 1.00 92.00 88 LEU A N 1
ATOM 676 C CA . LEU A 1 88 ? -2.406 -8.608 1.878 1.00 92.00 88 LEU A CA 1
ATOM 677 C C . LEU A 1 88 ? -3.904 -8.327 1.744 1.00 92.00 88 LEU A C 1
ATOM 679 O O . LEU A 1 88 ? -4.692 -9.007 2.385 1.00 92.00 88 LEU A O 1
ATOM 683 N N . LEU A 1 89 ? -4.297 -7.409 0.856 1.00 94.88 89 LEU A N 1
ATOM 684 C CA . LEU A 1 89 ? -5.702 -7.103 0.577 1.00 94.88 89 LEU A CA 1
ATOM 685 C C . LEU A 1 89 ? -6.464 -8.318 0.031 1.00 94.88 89 LEU A C 1
ATOM 687 O O . LEU A 1 89 ? -7.556 -8.621 0.500 1.00 94.88 89 LEU A O 1
ATOM 691 N N . ILE A 1 90 ? -5.883 -9.038 -0.936 1.00 96.56 90 ILE A N 1
ATOM 692 C CA . ILE A 1 90 ? -6.489 -10.259 -1.492 1.00 96.56 90 ILE A CA 1
ATOM 693 C C . ILE A 1 90 ? -6.690 -11.310 -0.394 1.00 96.56 90 ILE A C 1
ATOM 695 O O . ILE A 1 90 ? -7.727 -11.971 -0.348 1.00 96.56 90 ILE A O 1
ATOM 699 N N . GLU A 1 91 ? -5.700 -11.484 0.481 1.00 96.31 91 GLU A N 1
ATOM 700 C CA . GLU A 1 91 ? -5.771 -12.458 1.567 1.00 96.31 91 GLU A CA 1
ATOM 701 C C . GLU A 1 91 ? -6.750 -12.037 2.672 1.00 96.31 91 GLU A C 1
ATOM 703 O O . GLU A 1 91 ? -7.485 -12.887 3.174 1.00 96.31 91 GLU A O 1
ATOM 708 N N . TYR A 1 92 ? -6.800 -10.747 3.008 1.00 96.19 92 TYR A N 1
ATOM 709 C CA . TYR A 1 92 ? -7.789 -10.166 3.915 1.00 96.19 92 TYR A CA 1
ATOM 710 C C . TYR A 1 92 ? -9.209 -10.448 3.419 1.00 96.19 92 TYR A C 1
ATOM 712 O O . TYR A 1 92 ? -9.978 -11.110 4.115 1.00 96.19 92 TYR A O 1
ATOM 720 N N . GLU A 1 93 ? -9.515 -10.068 2.175 1.00 97.69 93 GLU A N 1
ATOM 721 C CA . GLU A 1 93 ? -10.833 -10.274 1.566 1.00 97.69 93 GLU A CA 1
ATOM 722 C C . GLU A 1 93 ? -11.215 -11.761 1.557 1.00 97.69 93 GLU A C 1
ATOM 724 O O . GLU A 1 93 ? -12.326 -12.146 1.924 1.00 97.69 93 GLU A O 1
ATOM 729 N N . ARG A 1 94 ? -10.264 -12.639 1.210 1.00 98.31 94 ARG A N 1
ATOM 730 C CA . ARG A 1 94 ? -10.477 -14.091 1.246 1.00 98.31 94 ARG A CA 1
ATOM 731 C C . ARG A 1 94 ? -10.847 -14.577 2.652 1.00 98.31 94 ARG A C 1
ATOM 733 O O . ARG A 1 94 ? -11.720 -15.434 2.784 1.00 98.31 94 ARG A O 1
ATOM 740 N N . GLN A 1 95 ? -10.186 -14.078 3.696 1.00 98.38 95 GLN A N 1
ATOM 741 C CA . GLN A 1 95 ? -10.458 -14.478 5.079 1.00 98.38 95 GLN A CA 1
ATOM 742 C C . GLN A 1 95 ? -11.772 -13.908 5.623 1.00 98.38 95 GLN A C 1
ATOM 744 O O . GLN A 1 95 ? -12.460 -14.624 6.356 1.00 98.38 95 GLN A O 1
ATOM 749 N N . VAL A 1 96 ? -12.146 -12.689 5.229 1.00 98.25 96 VAL A N 1
ATOM 750 C CA . VAL A 1 96 ? -13.457 -12.093 5.534 1.00 98.25 96 VAL A CA 1
ATOM 751 C C . VAL A 1 96 ? -14.575 -12.925 4.901 1.00 98.25 96 VAL A C 1
ATOM 753 O O . VAL A 1 96 ? -15.493 -13.358 5.597 1.00 98.25 96 VAL A O 1
ATOM 756 N N . LEU A 1 97 ? -14.460 -13.269 3.612 1.00 98.12 97 LEU A N 1
ATOM 757 C CA . LEU A 1 97 ? -15.436 -14.120 2.912 1.00 98.12 97 LEU A CA 1
ATOM 758 C C . LEU A 1 97 ? -15.565 -15.524 3.525 1.00 98.12 97 LEU A C 1
ATOM 760 O O . LEU A 1 97 ? -16.635 -16.132 3.485 1.00 98.12 97 LEU A O 1
ATOM 764 N N . GLU A 1 98 ? -14.483 -16.050 4.099 1.00 98.38 98 GLU A N 1
ATOM 765 C CA . GLU A 1 98 ? -14.472 -17.331 4.815 1.00 98.38 98 GLU A CA 1
ATOM 766 C C . GLU A 1 98 ? -14.954 -17.230 6.272 1.00 98.38 98 GLU A C 1
ATOM 768 O O . GLU A 1 98 ? -15.048 -18.259 6.947 1.00 98.38 98 GLU A O 1
ATOM 773 N N . GLY A 1 99 ? -15.247 -16.023 6.769 1.00 98.00 99 GLY A N 1
ATOM 774 C CA . GLY A 1 99 ? -15.662 -15.770 8.150 1.00 98.00 99 GLY A CA 1
ATOM 775 C C . GLY A 1 99 ? -14.568 -16.043 9.186 1.00 98.00 99 GLY A C 1
ATOM 776 O O . GLY A 1 99 ? -14.873 -16.388 10.327 1.00 98.00 99 GLY A O 1
ATOM 777 N N . LYS A 1 100 ? -13.293 -15.969 8.785 1.00 98.25 100 LYS A N 1
ATOM 778 C CA . LYS A 1 100 ? -12.132 -16.167 9.673 1.00 98.25 100 LYS A CA 1
ATOM 779 C C . LYS A 1 100 ? -11.690 -14.884 10.365 1.00 98.25 100 LYS A C 1
ATOM 781 O O . LYS A 1 100 ? -11.117 -14.965 11.446 1.00 98.25 100 LYS A O 1
ATOM 786 N N . ILE A 1 101 ? -11.935 -13.752 9.717 1.00 97.25 101 ILE A N 1
ATOM 787 C CA . ILE A 1 101 ? -11.655 -12.405 10.201 1.00 97.25 101 ILE A CA 1
ATOM 788 C C . ILE A 1 101 ? -12.976 -11.638 10.189 1.00 97.25 101 ILE A C 1
ATOM 790 O O . ILE A 1 101 ? -13.763 -11.792 9.252 1.00 97.25 101 ILE A O 1
ATOM 794 N N . ASP A 1 102 ? -13.211 -10.849 11.233 1.00 97.81 102 ASP A N 1
ATOM 795 C CA . ASP A 1 102 ? -14.330 -9.915 11.309 1.00 97.81 102 ASP A CA 1
ATOM 796 C C . ASP A 1 102 ? -13.850 -8.539 10.811 1.00 97.81 102 ASP A C 1
ATOM 798 O O . ASP A 1 102 ? -12.920 -7.986 11.401 1.00 97.81 102 ASP A O 1
ATOM 802 N N . PRO A 1 103 ? -14.404 -7.986 9.717 1.00 97.44 103 PRO A N 1
ATOM 803 C CA . PRO A 1 103 ? -14.000 -6.667 9.232 1.00 97.44 103 PRO A CA 1
ATOM 804 C C . PRO A 1 103 ? -14.302 -5.553 10.245 1.00 97.44 103 PRO A C 1
ATOM 806 O O . PRO A 1 103 ? -13.577 -4.561 10.281 1.00 97.44 103 PRO A O 1
ATOM 809 N N . ASP A 1 104 ? -15.306 -5.753 11.106 1.00 97.44 104 ASP A N 1
ATOM 810 C CA . ASP A 1 104 ? -15.702 -4.813 12.157 1.00 97.44 104 ASP A CA 1
ATOM 811 C C . ASP A 1 104 ? -14.885 -5.007 13.455 1.00 97.44 104 ASP A C 1
ATOM 813 O O . ASP A 1 104 ? -15.188 -4.392 14.483 1.00 97.44 104 ASP A O 1
ATOM 817 N N . GLU A 1 105 ? -13.856 -5.869 13.444 1.00 96.50 105 GLU A N 1
ATOM 818 C CA . GLU A 1 105 ? -12.985 -6.085 14.601 1.00 96.50 105 GLU A CA 1
ATOM 819 C C . GLU A 1 105 ? -12.335 -4.758 15.031 1.00 96.50 105 GLU A C 1
ATOM 821 O O . GLU A 1 105 ? -11.698 -4.099 14.205 1.00 96.50 105 GLU A O 1
ATOM 826 N N . PRO A 1 106 ? -12.467 -4.347 16.307 1.00 95.38 106 PRO A N 1
ATOM 827 C CA . PRO A 1 106 ? -11.868 -3.111 16.779 1.00 95.38 106 PRO A CA 1
ATOM 828 C C . PRO A 1 106 ? -10.346 -3.247 16.883 1.00 95.38 106 PRO A C 1
ATOM 830 O O . PRO A 1 106 ? -9.829 -4.131 17.570 1.00 95.38 106 PRO A O 1
ATOM 833 N N . VAL A 1 107 ? -9.637 -2.315 16.259 1.00 93.38 107 VAL A N 1
ATOM 834 C CA . VAL A 1 107 ? -8.181 -2.194 16.234 1.00 93.38 107 VAL A CA 1
ATOM 835 C C . VAL A 1 107 ? -7.782 -0.874 16.886 1.00 93.38 107 VAL A C 1
ATOM 837 O O . VAL A 1 107 ? -8.339 0.180 16.582 1.00 93.38 107 VAL A O 1
ATOM 840 N N . GLN A 1 108 ? -6.797 -0.926 17.783 1.00 94.19 108 GLN A N 1
ATOM 841 C CA . GLN A 1 108 ? -6.193 0.275 18.354 1.00 94.19 108 GLN A CA 1
ATOM 842 C C . GLN A 1 108 ? -5.061 0.769 17.460 1.00 94.19 108 GLN A C 1
ATOM 844 O O . GLN A 1 108 ? -4.180 -0.011 17.099 1.00 94.19 108 GLN A O 1
ATOM 849 N N . ILE A 1 109 ? -4.993 2.080 17.210 1.00 90.56 109 ILE A N 1
ATOM 850 C CA . ILE A 1 109 ? -3.861 2.677 16.476 1.00 90.56 109 ILE A CA 1
ATOM 851 C C . ILE A 1 109 ? -2.519 2.326 17.144 1.00 90.56 109 ILE A C 1
ATOM 853 O O . ILE A 1 109 ? -1.533 2.052 16.469 1.00 90.56 109 ILE A O 1
ATOM 857 N N . SER A 1 110 ? -2.473 2.224 18.474 1.00 90.38 110 SER A N 1
ATOM 858 C CA . SER A 1 110 ? -1.251 1.832 19.190 1.00 90.38 110 SER A CA 1
ATOM 859 C C . SER A 1 110 ? -0.777 0.400 18.908 1.00 90.38 110 SER A C 1
ATOM 861 O O . SER A 1 110 ? 0.386 0.082 19.153 1.00 90.38 110 SER A O 1
ATOM 863 N N . ASP A 1 111 ? -1.658 -0.490 18.443 1.00 89.25 111 ASP A N 1
ATOM 864 C CA . ASP A 1 111 ? -1.283 -1.869 18.107 1.00 89.25 111 ASP A CA 1
ATOM 865 C C . ASP A 1 111 ? -0.588 -1.941 16.738 1.00 89.25 111 ASP A C 1
ATOM 867 O O . ASP A 1 111 ? 0.259 -2.813 16.516 1.00 89.25 111 ASP A O 1
ATOM 871 N N . ILE A 1 112 ? -0.882 -0.973 15.866 1.00 86.06 112 ILE A N 1
ATOM 872 C CA . ILE A 1 112 ? -0.283 -0.797 14.539 1.00 86.06 112 ILE A CA 1
ATOM 873 C C . ILE A 1 112 ? 1.196 -0.391 14.649 1.00 86.06 112 ILE A C 1
ATOM 875 O O . ILE A 1 112 ? 2.034 -0.892 13.895 1.00 86.06 112 ILE A O 1
ATOM 879 N N . ASP A 1 113 ? 1.560 0.423 15.652 1.00 84.12 113 ASP A N 1
ATOM 880 C CA . ASP A 1 113 ? 2.946 0.865 15.912 1.00 84.12 113 ASP A CA 1
ATOM 881 C C . ASP A 1 113 ? 3.946 -0.301 15.975 1.00 84.12 113 ASP A C 1
ATOM 883 O O . ASP A 1 113 ? 5.132 -0.151 15.669 1.00 84.12 113 ASP A O 1
ATOM 887 N N . ARG A 1 114 ? 3.487 -1.496 16.365 1.00 84.44 114 ARG A N 1
ATOM 888 C CA . ARG A 1 114 ? 4.323 -2.698 16.431 1.00 84.44 114 ARG A CA 1
ATOM 889 C C . ARG A 1 114 ? 4.875 -3.117 15.067 1.00 84.44 114 ARG A C 1
ATOM 891 O O . ARG A 1 114 ? 5.937 -3.745 15.014 1.00 84.44 114 ARG A O 1
ATOM 898 N N . PHE A 1 115 ? 4.146 -2.834 13.995 1.00 83.25 115 PHE A N 1
ATOM 899 C CA . PHE A 1 115 ? 4.499 -3.214 12.631 1.00 83.25 115 PHE A CA 1
ATOM 900 C C . PHE A 1 115 ? 5.258 -2.111 11.892 1.00 83.25 115 PHE A C 1
ATOM 902 O O . PHE A 1 115 ? 5.805 -2.357 10.815 1.00 83.25 115 PHE A O 1
ATOM 909 N N . PHE A 1 116 ? 5.388 -0.936 12.514 1.00 84.25 116 PHE A N 1
ATOM 910 C CA . PHE A 1 116 ? 6.132 0.177 11.961 1.00 84.25 116 PHE A CA 1
ATOM 911 C C . PHE A 1 116 ? 7.601 -0.188 11.704 1.00 84.25 116 PHE A C 1
ATOM 913 O O . PHE A 1 116 ? 8.335 -0.656 12.581 1.00 84.25 116 PHE A O 1
ATOM 920 N N . LEU A 1 117 ? 8.049 0.084 10.478 1.00 81.44 117 LEU A N 1
ATOM 921 C CA . LEU A 1 117 ? 9.433 -0.066 10.047 1.00 81.44 117 LEU A CA 1
ATOM 922 C C . LEU A 1 117 ? 10.111 1.313 9.970 1.00 81.44 117 LEU A C 1
ATOM 924 O O . LEU A 1 117 ? 10.110 1.948 8.903 1.00 81.44 117 LEU A O 1
ATOM 928 N N . PRO A 1 118 ? 10.718 1.792 11.076 1.00 78.31 118 PRO A N 1
ATOM 929 C CA . PRO A 1 118 ? 11.370 3.093 11.094 1.00 78.31 118 PRO A CA 1
ATOM 930 C C . PRO A 1 118 ? 12.470 3.164 10.035 1.00 78.31 118 PRO A C 1
ATOM 932 O O . PRO A 1 118 ? 13.169 2.183 9.783 1.00 78.31 118 PRO A O 1
ATOM 935 N N . GLN A 1 119 ? 12.632 4.343 9.425 1.00 80.12 119 GLN A N 1
ATOM 936 C CA . GLN A 1 119 ? 13.583 4.638 8.338 1.00 80.12 119 GLN A CA 1
ATOM 937 C C . GLN A 1 119 ? 13.278 3.980 6.980 1.00 80.12 119 GLN A C 1
ATOM 939 O O . GLN A 1 119 ? 13.913 4.344 5.991 1.00 80.12 119 GLN A O 1
ATOM 944 N N . ILE A 1 120 ? 12.323 3.045 6.900 1.00 78.00 120 ILE A N 1
ATOM 945 C CA . ILE A 1 120 ? 11.923 2.406 5.635 1.00 78.00 120 ILE A CA 1
ATOM 946 C C . ILE A 1 120 ? 10.672 3.079 5.073 1.00 78.00 120 ILE A C 1
ATOM 948 O O . ILE A 1 120 ? 10.648 3.447 3.901 1.00 78.00 120 ILE A O 1
ATOM 952 N N . SER A 1 121 ? 9.646 3.258 5.907 1.00 76.25 121 SER A N 1
ATOM 953 C CA . SER A 1 121 ? 8.330 3.751 5.480 1.00 76.25 121 SER A CA 1
ATOM 954 C C . SER A 1 121 ? 7.836 4.959 6.276 1.00 76.25 121 SER A C 1
ATOM 956 O O . SER A 1 121 ? 6.664 5.290 6.185 1.00 76.25 121 SER A O 1
ATOM 958 N N . GLU A 1 122 ? 8.707 5.654 7.014 1.00 84.88 122 GLU A N 1
ATOM 959 C CA . GLU A 1 122 ? 8.336 6.695 7.994 1.00 84.88 122 GLU A CA 1
ATOM 960 C C . GLU A 1 122 ? 7.355 7.753 7.471 1.00 84.88 122 GLU A C 1
ATOM 962 O O . GLU A 1 122 ? 6.353 8.022 8.122 1.00 84.88 122 GLU A O 1
ATOM 967 N N . ASN A 1 123 ? 7.570 8.306 6.275 1.00 85.06 123 ASN A N 1
ATOM 968 C CA . ASN A 1 123 ? 6.633 9.283 5.710 1.00 85.06 123 ASN A CA 1
ATOM 969 C C . ASN A 1 123 ? 5.260 8.663 5.409 1.00 85.06 123 ASN A C 1
ATOM 971 O O . ASN A 1 123 ? 4.243 9.248 5.762 1.00 85.06 123 ASN A O 1
ATOM 975 N N . ALA A 1 124 ? 5.234 7.483 4.780 1.00 83.31 124 ALA A N 1
ATOM 976 C CA . ALA A 1 124 ? 3.987 6.782 4.475 1.00 83.31 124 ALA A CA 1
ATOM 977 C C . ALA A 1 124 ? 3.267 6.352 5.761 1.00 83.31 124 ALA A C 1
ATOM 979 O O . ALA A 1 124 ? 2.050 6.465 5.850 1.00 83.31 124 ALA A O 1
ATOM 980 N N . TYR A 1 125 ? 4.021 5.925 6.775 1.00 87.19 125 TYR A N 1
ATOM 981 C CA . TYR A 1 125 ? 3.511 5.592 8.099 1.00 87.19 125 TYR A CA 1
ATOM 982 C C . TYR A 1 125 ? 2.857 6.800 8.768 1.00 87.19 125 TYR A C 1
ATOM 984 O O . TYR A 1 125 ? 1.685 6.737 9.116 1.00 87.19 125 TYR A O 1
ATOM 992 N N . ASN A 1 126 ? 3.565 7.927 8.856 1.00 88.56 126 ASN A N 1
ATOM 993 C CA . ASN A 1 126 ? 3.039 9.150 9.462 1.00 88.56 126 ASN A CA 1
ATOM 994 C C . ASN A 1 126 ? 1.779 9.644 8.740 1.00 88.56 126 ASN A C 1
ATOM 996 O O . ASN A 1 126 ? 0.805 9.998 9.394 1.00 88.56 126 ASN A O 1
ATOM 1000 N N . SER A 1 127 ? 1.763 9.608 7.402 1.00 87.50 127 SER A N 1
ATOM 1001 C CA . SER A 1 127 ? 0.559 9.929 6.626 1.00 87.50 127 SER A CA 1
ATOM 1002 C C . SER A 1 127 ? -0.589 8.958 6.890 1.00 87.50 127 SER A C 1
ATOM 1004 O O . SER A 1 127 ? -1.743 9.358 6.841 1.00 87.50 127 SER A O 1
ATOM 1006 N N . SER A 1 128 ? -0.290 7.690 7.167 1.00 89.88 128 SER A N 1
ATOM 1007 C CA . SER A 1 128 ? -1.314 6.709 7.513 1.00 89.88 128 SER A CA 1
ATOM 1008 C C . SER A 1 128 ? -1.901 6.973 8.890 1.00 89.88 128 SER A C 1
ATOM 1010 O O . SER A 1 128 ? -3.113 7.027 9.023 1.00 89.88 128 SER A O 1
ATOM 1012 N N . VAL A 1 129 ? -1.052 7.189 9.896 1.00 90.19 129 VAL A N 1
ATOM 1013 C CA . VAL A 1 129 ? -1.490 7.504 11.261 1.00 90.19 129 VAL A CA 1
ATOM 1014 C C . VAL A 1 129 ? -2.324 8.782 11.277 1.00 90.19 129 VAL A C 1
ATOM 1016 O O . VAL A 1 129 ? -3.373 8.793 11.901 1.00 90.19 129 VAL A O 1
ATOM 1019 N N . GLU A 1 130 ? -1.935 9.818 10.527 1.00 90.62 130 GLU A N 1
ATOM 1020 C CA . GLU A 1 130 ? -2.723 11.054 10.413 1.00 90.62 130 GLU A CA 1
ATOM 1021 C C . GLU A 1 130 ? -4.133 10.802 9.845 1.00 90.62 130 GLU A C 1
ATOM 1023 O O . GLU A 1 130 ? -5.101 11.396 10.318 1.00 90.62 130 GLU A O 1
ATOM 1028 N N . LEU A 1 131 ? -4.267 9.905 8.859 1.00 90.62 131 LEU A N 1
ATOM 1029 C CA . LEU A 1 131 ? -5.572 9.504 8.320 1.00 90.62 131 LEU A CA 1
ATOM 1030 C C . LEU A 1 131 ? -6.383 8.702 9.346 1.00 90.62 131 LEU A C 1
ATOM 1032 O O . LEU A 1 131 ? -7.551 9.007 9.566 1.00 90.62 131 LEU A O 1
ATOM 1036 N N . LEU A 1 132 ? -5.755 7.732 10.013 1.00 91.50 132 LEU A N 1
ATOM 1037 C CA . LEU A 1 132 ? -6.402 6.899 11.029 1.00 91.50 132 LEU A CA 1
ATOM 1038 C C . LEU A 1 132 ? -6.884 7.728 12.222 1.00 91.50 132 LEU A C 1
ATOM 1040 O O . LEU A 1 132 ? -8.013 7.569 12.668 1.00 91.50 132 LEU A O 1
ATOM 1044 N N . GLU A 1 133 ? -6.058 8.647 12.722 1.00 92.12 133 GLU A N 1
ATOM 1045 C CA . GLU A 1 133 ? -6.415 9.541 13.826 1.00 92.12 133 GLU A CA 1
ATOM 1046 C C . GLU A 1 133 ? -7.594 10.453 13.464 1.00 92.12 133 GLU A C 1
ATOM 1048 O O . GLU A 1 133 ? -8.405 10.773 14.333 1.00 92.12 133 GLU A O 1
ATOM 1053 N N . ALA A 1 134 ? -7.712 10.858 12.195 1.00 90.38 134 ALA A N 1
ATOM 1054 C CA . ALA A 1 134 ? -8.817 11.684 11.719 1.00 90.38 134 ALA A CA 1
ATOM 1055 C C . ALA A 1 134 ? -10.153 10.924 11.626 1.00 90.38 134 ALA A C 1
ATOM 1057 O O . ALA A 1 134 ? -11.207 11.558 11.726 1.00 90.38 134 ALA A O 1
ATOM 1058 N N . GLU A 1 135 ? -10.116 9.603 11.430 1.00 86.06 135 GLU A N 1
ATOM 1059 C CA . GLU A 1 135 ? -11.304 8.747 11.307 1.00 86.06 135 GLU A CA 1
ATOM 1060 C C . GLU A 1 135 ? -11.677 8.038 12.621 1.00 86.06 135 GLU A C 1
ATOM 1062 O O . GLU A 1 135 ? -12.852 7.765 12.857 1.00 86.06 135 GLU A O 1
ATOM 1067 N N . SER A 1 136 ? -10.705 7.796 13.505 1.00 89.62 136 SER A N 1
ATOM 1068 C CA . SER A 1 136 ? -10.903 7.053 14.754 1.00 89.62 136 SER A CA 1
ATOM 1069 C C . SER A 1 136 ? -11.692 7.820 15.823 1.00 89.62 136 SER A C 1
ATOM 1071 O O . SER A 1 136 ? -11.566 9.038 15.977 1.00 89.62 136 SER A O 1
ATOM 1073 N N . GLU A 1 137 ? -12.428 7.080 16.655 1.00 89.06 137 GLU A N 1
ATOM 1074 C CA . GLU A 1 137 ? -12.979 7.577 17.920 1.00 89.06 137 GLU A CA 1
ATOM 1075 C C . GLU A 1 137 ? -12.119 7.032 19.071 1.00 89.06 137 GLU A C 1
ATOM 1077 O O . GLU A 1 137 ? -11.968 5.823 19.231 1.00 89.06 137 GLU A O 1
ATOM 1082 N N . ASP A 1 138 ? -11.491 7.922 19.847 1.00 88.94 138 ASP A N 1
ATOM 1083 C CA . ASP A 1 138 ? -10.555 7.567 20.931 1.00 88.94 138 ASP A CA 1
ATOM 1084 C C . ASP A 1 138 ? -9.382 6.648 20.502 1.00 88.94 138 ASP A C 1
ATOM 1086 O O . ASP A 1 138 ? -8.821 5.911 21.319 1.00 88.94 138 ASP A O 1
ATOM 1090 N N . GLY A 1 139 ? -8.971 6.708 19.228 1.00 90.44 139 GLY A N 1
ATOM 1091 C CA . GLY A 1 139 ? -7.890 5.881 18.676 1.00 90.44 139 GLY A CA 1
ATOM 1092 C C . GLY A 1 139 ? -8.294 4.439 18.352 1.00 90.44 139 GLY A C 1
ATOM 1093 O O . GLY A 1 139 ? -7.415 3.622 18.063 1.00 90.44 139 GLY A O 1
ATOM 1094 N N . VAL A 1 140 ? -9.597 4.142 18.402 1.00 93.88 140 VAL A N 1
ATOM 1095 C CA . VAL A 1 140 ? -10.200 2.874 17.983 1.00 93.88 140 VAL A CA 1
ATOM 1096 C C . VAL A 1 140 ? -10.756 3.035 16.569 1.00 93.88 140 VAL A C 1
ATOM 1098 O O . VAL A 1 140 ? -11.438 4.019 16.273 1.00 93.88 140 VAL A O 1
ATOM 1101 N N . LEU A 1 141 ? -10.510 2.042 15.722 1.00 93.56 141 LEU A N 1
ATOM 1102 C CA . LEU A 1 141 ? -11.098 1.909 14.391 1.00 93.56 141 LEU A CA 1
ATOM 1103 C C . LEU A 1 141 ? -11.455 0.446 14.109 1.00 93.56 141 LEU A C 1
ATOM 1105 O O . LEU A 1 141 ? -11.111 -0.441 14.885 1.00 93.56 141 LEU A O 1
ATOM 1109 N N . THR A 1 142 ? -12.140 0.182 13.010 1.00 95.50 142 THR A N 1
ATOM 1110 C CA . THR A 1 142 ? -12.371 -1.172 12.500 1.00 95.50 142 THR A CA 1
ATOM 1111 C C . THR A 1 142 ? -11.154 -1.688 11.735 1.00 95.50 142 THR A C 1
ATOM 1113 O O . THR A 1 142 ? -10.349 -0.923 11.199 1.00 95.50 142 THR A O 1
ATOM 1116 N N . LEU A 1 143 ? -11.017 -3.007 11.632 1.00 94.75 143 LEU A N 1
ATOM 1117 C CA . LEU A 1 143 ? -9.978 -3.613 10.806 1.00 94.75 143 LEU A CA 1
ATOM 1118 C C . LE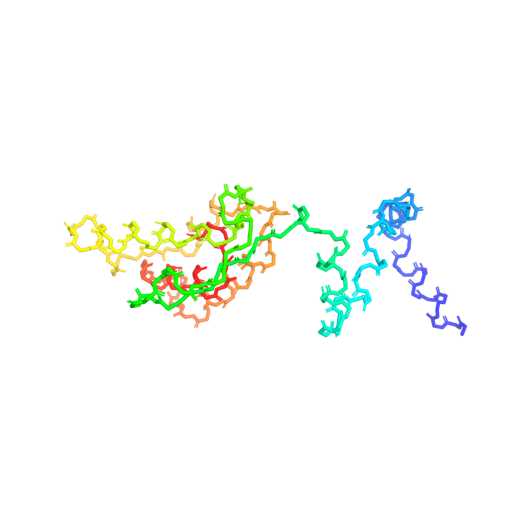U A 1 143 ? -10.107 -3.206 9.326 1.00 94.75 143 LEU A C 1
ATOM 1120 O O . LEU A 1 143 ? -9.089 -3.023 8.659 1.00 94.75 143 LEU A O 1
ATOM 1124 N N . ASP A 1 144 ? -11.328 -3.028 8.819 1.00 95.19 144 ASP A N 1
ATOM 1125 C CA . ASP A 1 144 ? -11.564 -2.570 7.443 1.00 95.19 144 ASP A CA 1
ATOM 1126 C C . ASP A 1 144 ? -11.024 -1.147 7.200 1.00 95.19 144 ASP A C 1
ATOM 1128 O O . ASP A 1 144 ? -10.342 -0.905 6.204 1.00 95.19 144 ASP A O 1
ATOM 1132 N N . GLU A 1 145 ? -11.206 -0.222 8.149 1.00 94.19 145 GLU A N 1
ATOM 1133 C CA . GLU A 1 145 ? -10.635 1.137 8.084 1.00 94.19 145 GLU A CA 1
ATOM 1134 C C . GLU A 1 145 ? -9.093 1.118 8.089 1.00 94.19 145 GLU A C 1
ATOM 1136 O O . GLU A 1 145 ? -8.446 1.875 7.352 1.00 94.19 145 GLU A O 1
ATOM 1141 N N . ALA A 1 146 ? -8.483 0.201 8.851 1.00 92.56 146 ALA A N 1
ATOM 1142 C CA . ALA A 1 146 ? -7.030 0.027 8.878 1.00 92.56 146 ALA A CA 1
ATOM 1143 C C . ALA A 1 146 ? -6.505 -0.452 7.514 1.00 92.56 146 ALA A C 1
ATOM 1145 O O . ALA A 1 146 ? -5.554 0.112 6.958 1.00 92.56 146 ALA A O 1
ATOM 1146 N N . VAL A 1 147 ? -7.161 -1.465 6.937 1.00 93.19 147 VAL A N 1
ATOM 1147 C CA . VAL A 1 147 ? -6.818 -2.028 5.624 1.00 93.19 147 VAL A CA 1
ATOM 1148 C C . VAL A 1 147 ? -7.049 -1.009 4.506 1.00 93.19 147 VAL A C 1
ATOM 1150 O O . VAL A 1 147 ? -6.190 -0.852 3.633 1.00 93.19 147 VAL A O 1
ATOM 1153 N N . ALA A 1 148 ? -8.161 -0.273 4.535 1.00 92.81 148 ALA A N 1
ATOM 1154 C CA . ALA A 1 148 ? -8.449 0.788 3.576 1.00 92.81 148 ALA A CA 1
ATOM 1155 C C . ALA A 1 148 ? -7.365 1.873 3.606 1.00 92.81 148 ALA A C 1
ATOM 1157 O O . ALA A 1 148 ? -6.850 2.272 2.553 1.00 92.81 148 ALA A O 1
ATOM 1158 N N . THR A 1 149 ? -6.944 2.285 4.804 1.00 92.00 149 THR A N 1
ATOM 1159 C CA . THR A 1 149 ? -5.877 3.273 4.968 1.00 92.00 149 THR A CA 1
ATOM 1160 C C . THR A 1 149 ? -4.541 2.760 4.436 1.00 92.00 149 THR A C 1
ATOM 1162 O O . THR A 1 149 ? -3.870 3.494 3.713 1.00 92.00 149 THR A O 1
ATOM 1165 N N . MET A 1 150 ? -4.184 1.492 4.682 1.00 90.50 150 MET A N 1
ATOM 1166 C CA . MET A 1 150 ? -2.964 0.863 4.141 1.00 90.50 150 MET A CA 1
ATOM 1167 C C . MET A 1 150 ? -2.871 0.987 2.617 1.00 90.50 150 MET A C 1
ATOM 1169 O O . MET A 1 150 ? -1.794 1.243 2.066 1.00 90.50 150 MET A O 1
ATOM 1173 N N . ILE A 1 151 ? -3.998 0.820 1.926 1.00 90.75 151 ILE A N 1
ATOM 1174 C CA . ILE A 1 151 ? -4.067 0.954 0.471 1.00 90.75 151 ILE A CA 1
ATOM 1175 C C . ILE A 1 151 ? -4.027 2.426 0.049 1.00 90.75 151 ILE A C 1
ATOM 1177 O O . ILE A 1 151 ? -3.288 2.771 -0.873 1.00 90.75 151 ILE A O 1
ATOM 1181 N N . ALA A 1 152 ? -4.771 3.304 0.724 1.00 88.88 152 ALA A N 1
ATOM 1182 C CA . ALA A 1 152 ? -4.851 4.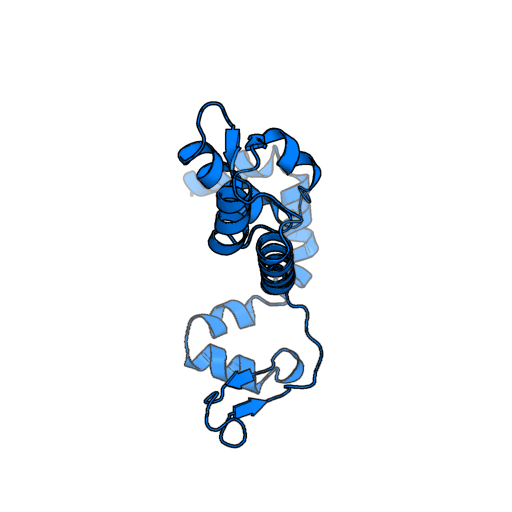723 0.376 1.00 88.88 152 ALA A CA 1
ATOM 1183 C C . ALA A 1 152 ? -3.520 5.471 0.576 1.00 88.88 152 ALA A C 1
ATOM 1185 O O . ALA A 1 152 ? -3.161 6.333 -0.230 1.00 88.88 152 ALA A O 1
ATOM 1186 N N . SER A 1 153 ? -2.771 5.133 1.626 1.00 87.31 153 SER A N 1
ATOM 1187 C CA . SER A 1 153 ? -1.510 5.789 1.983 1.00 87.31 153 SER A CA 1
ATOM 1188 C C . SER A 1 153 ? -0.269 5.107 1.400 1.00 87.31 153 SER A C 1
ATOM 1190 O O . SER A 1 153 ? 0.833 5.654 1.495 1.00 87.31 153 SER A O 1
ATOM 1192 N N . ASN A 1 154 ? -0.419 3.916 0.805 1.00 85.81 154 ASN A N 1
ATOM 1193 C CA . ASN A 1 154 ? 0.687 3.000 0.503 1.00 85.81 154 ASN A CA 1
ATOM 1194 C C . ASN A 1 154 ? 1.542 2.664 1.744 1.00 85.81 154 ASN A C 1
ATOM 1196 O O . ASN A 1 154 ? 2.755 2.449 1.635 1.00 85.81 154 ASN A O 1
ATOM 1200 N N . GLY A 1 155 ? 0.924 2.646 2.928 1.00 82.38 155 GLY A N 1
ATOM 1201 C CA . GLY A 1 155 ? 1.577 2.302 4.184 1.00 82.38 155 GLY A CA 1
ATOM 1202 C C . GLY A 1 155 ? 2.094 0.868 4.151 1.00 82.38 155 GLY A C 1
ATOM 1203 O O . GLY A 1 155 ? 1.345 -0.075 3.909 1.00 82.38 155 GLY A O 1
ATOM 1204 N N . LEU A 1 156 ? 3.396 0.681 4.365 1.00 71.31 156 LEU A N 1
ATOM 1205 C CA . LEU A 1 156 ? 3.969 -0.653 4.524 1.00 71.31 156 LEU A CA 1
ATOM 1206 C C . LEU A 1 156 ? 3.727 -1.120 5.959 1.00 71.31 156 LEU A C 1
ATOM 1208 O O . LEU A 1 156 ? 4.341 -0.563 6.867 1.00 71.31 156 LEU A O 1
ATOM 1212 N N . ALA A 1 157 ? 2.896 -2.156 6.109 1.00 61.56 157 ALA A N 1
ATOM 1213 C CA . ALA A 1 157 ? 2.584 -2.815 7.379 1.00 61.56 157 ALA A CA 1
ATOM 1214 C C . ALA A 1 157 ? 1.934 -1.877 8.414 1.00 61.56 157 ALA A C 1
ATOM 1216 O O . ALA A 1 157 ? 2.544 -1.527 9.424 1.00 61.56 157 ALA A O 1
ATOM 1217 N N . ILE A 1 158 ? 0.697 -1.483 8.105 1.00 58.34 158 ILE A N 1
ATOM 1218 C CA . ILE A 1 158 ? -0.280 -0.968 9.071 1.00 58.34 158 ILE A CA 1
ATOM 1219 C C . ILE A 1 158 ? -1.012 -2.170 9.671 1.00 58.34 158 ILE A C 1
ATOM 1221 O O . ILE A 1 158 ? -1.339 -3.077 8.871 1.00 58.34 158 ILE A O 1
#

Foldseek 3Di:
DVVVVCVCVVPCPVPVVVVVVCVVCVVVVVVCVVLVVLCVDPRSVVVVCVVCVVQDWDWDADPVGRVPIDGRCNVPDDDPQLVCLVVVVVVVVVCVVVVNDDQQDKDAPVVQVVFDDPPRQVVLNVQLSVQQVVVDDVRIDGNNSSSVSCVVSSGDRD